Protein AF-I2K9X1-F1 (afdb_monomer_lite)

pLDDT: mean 81.46, std 13.56, range [48.0, 95.5]

Radius of gyration: 16.42 Å; chains: 1; bounding box: 42×20×46 Å

Foldseek 3Di:
DVLLVVLLVLLQVQLLVLLVVLQVVLVVVADPVVVVCQQPPDDDPVCVCPRSVVVVSLVVSLVSLLVSLLCSLQPGVVVVVHDPVSLVCSLQVSLVVSLVVQLVVPVRGDNVVSNVSSCSSNVSSNVSNVVSNVVNVVVPD

Sequence (141 aa):
MGMLMIAIAIGYFGSIAAFLIMEEMSLKDSDFSDIKDAFTKELSLDESLSKYGTIKYMAMYVAIVAIIGLVVSTQILIPNSFGLGFDMAYVFLPALIGSLIILLVKWRFQPLLKLISSFMFGAGYIGASAFAVAASHLFLT

Structure (mmCIF, N/CA/C/O backbone):
data_AF-I2K9X1-F1
#
_entry.id   AF-I2K9X1-F1
#
loop_
_atom_site.group_PDB
_atom_site.id
_atom_site.type_symbol
_atom_site.label_atom_id
_atom_site.label_alt_id
_atom_site.label_comp_id
_atom_site.label_asym_id
_atom_site.label_entity_id
_atom_site.label_seq_id
_atom_site.pdbx_PDB_ins_code
_atom_site.Cartn_x
_atom_site.Cartn_y
_atom_site.Cartn_z
_atom_site.occupancy
_atom_site.B_iso_or_equiv
_atom_site.auth_seq_id
_atom_site.auth_comp_id
_atom_site.auth_asym_id
_atom_site.auth_atom_id
_atom_site.pdbx_PDB_model_num
ATOM 1 N N . MET A 1 1 ? 1.077 -3.697 -21.130 1.00 73.56 1 MET A N 1
ATOM 2 C CA . MET A 1 1 ? -0.243 -3.645 -20.459 1.00 73.56 1 MET A CA 1
ATOM 3 C C . MET A 1 1 ? -0.588 -4.905 -19.671 1.00 73.56 1 MET A C 1
ATOM 5 O O . MET A 1 1 ? -0.898 -4.757 -18.501 1.00 73.56 1 MET A O 1
ATOM 9 N N . GLY A 1 2 ? -0.495 -6.123 -20.225 1.00 86.44 2 GLY A N 1
ATOM 10 C CA . GLY A 1 2 ? -0.831 -7.353 -19.475 1.00 86.44 2 GLY A CA 1
ATOM 11 C C . GLY A 1 2 ? -0.060 -7.526 -18.156 1.00 86.44 2 GLY A C 1
ATOM 12 O O . GLY A 1 2 ? -0.669 -7.700 -17.107 1.00 86.44 2 GLY A O 1
ATOM 13 N N . MET A 1 3 ? 1.267 -7.360 -18.182 1.00 89.50 3 MET A N 1
ATOM 14 C CA . MET A 1 3 ? 2.108 -7.443 -16.976 1.00 89.50 3 MET A CA 1
ATOM 15 C C . MET A 1 3 ? 1.810 -6.345 -15.942 1.00 89.50 3 MET A C 1
ATOM 17 O O . MET A 1 3 ? 1.872 -6.601 -14.744 1.00 89.50 3 MET A O 1
ATOM 21 N N . LEU A 1 4 ? 1.415 -5.148 -16.388 1.00 87.75 4 LEU A N 1
ATOM 22 C CA . LEU A 1 4 ? 0.992 -4.068 -15.492 1.00 87.75 4 LEU A CA 1
ATOM 23 C C . LEU A 1 4 ? -0.310 -4.428 -14.764 1.00 87.75 4 LEU A C 1
ATOM 25 O O . LEU A 1 4 ? -0.426 -4.199 -13.567 1.00 87.75 4 LEU A O 1
ATOM 29 N N . MET A 1 5 ? -1.272 -5.039 -15.461 1.00 91.25 5 MET A N 1
ATOM 30 C CA . MET A 1 5 ? -2.509 -5.515 -14.832 1.00 91.25 5 MET A CA 1
ATOM 31 C C . MET A 1 5 ? -2.235 -6.612 -13.802 1.00 91.25 5 MET A C 1
ATOM 33 O O . MET A 1 5 ? -2.876 -6.633 -12.756 1.00 91.25 5 MET A O 1
ATOM 37 N N . ILE A 1 6 ? -1.257 -7.484 -14.065 1.00 92.19 6 ILE A N 1
ATOM 38 C CA . ILE A 1 6 ? -0.808 -8.495 -13.101 1.00 92.19 6 ILE A CA 1
ATOM 39 C C . ILE A 1 6 ? -0.183 -7.819 -11.875 1.00 92.19 6 ILE A C 1
ATOM 41 O O . ILE A 1 6 ? -0.556 -8.154 -10.755 1.00 92.19 6 ILE A O 1
ATOM 45 N N . ALA A 1 7 ? 0.700 -6.833 -12.064 1.00 91.25 7 ALA A N 1
ATOM 46 C CA . ALA A 1 7 ? 1.276 -6.058 -10.964 1.00 91.25 7 ALA A CA 1
ATOM 47 C C . ALA A 1 7 ? 0.188 -5.386 -10.111 1.00 91.25 7 ALA A C 1
ATOM 49 O O . ALA A 1 7 ? 0.174 -5.545 -8.894 1.00 91.25 7 ALA A O 1
ATOM 50 N N . ILE A 1 8 ? -0.768 -4.704 -10.749 1.00 92.44 8 ILE A N 1
ATOM 51 C CA . ILE A 1 8 ? -1.907 -4.063 -10.077 1.00 92.44 8 ILE A CA 1
ATOM 52 C C . ILE A 1 8 ? -2.742 -5.095 -9.313 1.00 92.44 8 ILE A C 1
ATOM 54 O O . ILE A 1 8 ? -3.097 -4.846 -8.166 1.00 92.44 8 ILE A O 1
ATOM 58 N N . ALA A 1 9 ? -3.027 -6.258 -9.906 1.00 92.44 9 ALA A N 1
ATOM 59 C CA . ALA A 1 9 ? -3.780 -7.320 -9.246 1.00 92.44 9 ALA A CA 1
ATOM 60 C C . ALA A 1 9 ? -3.036 -7.878 -8.023 1.00 92.44 9 ALA A C 1
ATOM 62 O O . ALA A 1 9 ? -3.643 -8.030 -6.966 1.00 92.44 9 ALA A O 1
ATOM 63 N N . ILE A 1 10 ? -1.728 -8.132 -8.133 1.00 92.88 10 ILE A N 1
ATOM 64 C CA . ILE A 1 10 ? -0.894 -8.591 -7.011 1.00 92.88 10 ILE A CA 1
ATOM 65 C C . ILE A 1 10 ? -0.890 -7.548 -5.891 1.00 92.88 10 ILE A C 1
ATOM 67 O O . ILE A 1 10 ? -1.142 -7.891 -4.737 1.00 92.88 10 ILE A O 1
ATOM 71 N N . GLY A 1 11 ? -0.655 -6.279 -6.236 1.00 89.31 11 GLY A N 1
ATOM 72 C CA . GLY A 1 11 ? -0.679 -5.173 -5.284 1.00 89.31 11 GLY A CA 1
ATOM 73 C C . GLY A 1 11 ? -2.028 -5.064 -4.583 1.00 89.31 11 GLY A C 1
ATOM 74 O O . GLY A 1 11 ? -2.091 -5.014 -3.358 1.00 89.31 11 GLY A O 1
ATOM 75 N N . TYR A 1 12 ? -3.120 -5.122 -5.340 1.00 92.12 12 TYR A N 1
ATOM 76 C CA . TYR A 1 12 ? -4.483 -5.024 -4.828 1.00 92.12 12 TYR A CA 1
ATOM 77 C C . TYR A 1 12 ? -4.882 -6.209 -3.935 1.00 92.12 12 TYR A C 1
ATOM 79 O O . TYR A 1 12 ? -5.202 -6.016 -2.764 1.00 92.12 12 TYR A O 1
ATOM 87 N N . PHE A 1 13 ? -4.841 -7.442 -4.447 1.00 92.75 13 PHE A N 1
ATOM 88 C CA . PHE A 1 13 ? -5.283 -8.612 -3.683 1.00 92.75 13 PHE A CA 1
ATOM 89 C C . PHE A 1 13 ? -4.346 -8.913 -2.511 1.00 92.75 13 PHE A C 1
ATOM 91 O O . PHE A 1 13 ? -4.817 -9.244 -1.423 1.00 92.75 13 PHE A O 1
ATOM 98 N N . GLY A 1 14 ? -3.034 -8.753 -2.706 1.00 89.88 14 GLY A N 1
ATOM 99 C CA . GLY A 1 14 ? -2.041 -8.958 -1.656 1.00 89.88 14 GLY A CA 1
ATOM 100 C C . GLY A 1 14 ? -2.190 -7.957 -0.512 1.00 89.88 14 GLY A C 1
ATOM 101 O O . GLY A 1 14 ? -2.191 -8.355 0.652 1.00 89.88 14 GLY A O 1
ATOM 102 N N . SER A 1 15 ? -2.383 -6.670 -0.824 1.00 90.06 15 SER A N 1
ATOM 103 C CA . SER A 1 15 ? -2.574 -5.646 0.209 1.00 90.06 15 SER A CA 1
ATOM 104 C C . SER A 1 15 ? -3.913 -5.774 0.928 1.00 90.06 15 SER A C 1
ATOM 106 O O . SER A 1 15 ? -3.940 -5.648 2.147 1.00 90.06 15 SER A O 1
ATOM 108 N N . ILE A 1 16 ? -5.013 -6.080 0.232 1.00 90.00 16 ILE A N 1
ATOM 109 C CA . ILE A 1 16 ? -6.310 -6.288 0.893 1.00 90.00 16 ILE A CA 1
ATOM 110 C C . ILE A 1 16 ? -6.261 -7.482 1.837 1.00 90.00 16 ILE A C 1
ATOM 112 O O . ILE A 1 16 ? -6.710 -7.370 2.974 1.00 90.00 16 ILE A O 1
ATOM 116 N N . ALA A 1 17 ? -5.701 -8.611 1.397 1.00 90.12 17 ALA A N 1
ATOM 117 C CA . ALA A 1 17 ? -5.568 -9.781 2.255 1.00 90.12 17 ALA A CA 1
ATOM 118 C C . ALA A 1 17 ? -4.727 -9.457 3.498 1.00 90.12 17 ALA A C 1
ATOM 120 O O . ALA A 1 17 ? -5.151 -9.741 4.617 1.00 90.12 17 ALA A O 1
ATOM 121 N N . ALA A 1 18 ? -3.579 -8.795 3.317 1.00 89.94 18 ALA A N 1
ATOM 122 C CA . ALA A 1 18 ? -2.733 -8.370 4.428 1.00 89.94 18 ALA A CA 1
ATOM 123 C C . ALA A 1 18 ? -3.475 -7.426 5.386 1.00 89.94 18 ALA A C 1
ATOM 125 O O . ALA A 1 18 ? -3.409 -7.607 6.598 1.00 89.94 18 ALA A O 1
ATOM 126 N N . PHE A 1 19 ? -4.212 -6.451 4.852 1.00 88.06 19 PHE A N 1
ATOM 127 C CA . PHE A 1 19 ? -4.973 -5.496 5.649 1.00 88.06 19 PHE A CA 1
ATOM 128 C C . PHE A 1 19 ? -6.061 -6.178 6.479 1.00 88.06 19 PHE A C 1
ATOM 130 O O . PHE A 1 19 ? -6.146 -5.936 7.678 1.00 88.06 19 PHE A O 1
ATOM 137 N N . LEU A 1 20 ? -6.849 -7.070 5.872 1.00 86.12 20 LEU A N 1
ATOM 138 C CA . LEU A 1 20 ? -7.909 -7.799 6.571 1.00 86.12 20 LEU A CA 1
ATOM 139 C C . LEU A 1 20 ? -7.353 -8.702 7.678 1.00 86.12 20 LEU A C 1
ATOM 141 O O . LEU A 1 20 ? -7.925 -8.745 8.762 1.00 86.12 20 LEU A O 1
ATOM 145 N N . ILE A 1 21 ? -6.223 -9.378 7.442 1.00 87.00 21 ILE A N 1
ATOM 146 C CA . ILE A 1 21 ? -5.567 -10.205 8.467 1.00 87.00 21 ILE A CA 1
ATOM 147 C C . ILE A 1 21 ? -5.078 -9.331 9.627 1.00 87.00 21 ILE A C 1
ATOM 149 O O . ILE A 1 21 ? -5.331 -9.654 10.786 1.00 87.00 21 ILE A O 1
ATOM 153 N N . MET A 1 22 ? -4.396 -8.219 9.334 1.00 86.75 22 MET A N 1
ATOM 154 C CA . MET A 1 22 ? -3.896 -7.305 10.368 1.00 86.75 22 MET A CA 1
ATOM 155 C C . MET A 1 22 ? -5.036 -6.667 11.165 1.00 86.75 22 MET A C 1
ATOM 157 O O . MET A 1 22 ? -4.931 -6.506 12.378 1.00 86.75 22 MET A O 1
ATOM 161 N N . GLU A 1 23 ? -6.139 -6.345 10.499 1.00 81.75 23 GLU A N 1
ATOM 162 C CA . GLU A 1 23 ? -7.344 -5.833 11.133 1.00 81.75 23 GLU A CA 1
ATOM 163 C C . GLU A 1 23 ? -8.021 -6.879 12.026 1.00 81.75 23 GLU A C 1
ATOM 165 O O . GLU A 1 23 ? -8.388 -6.574 13.158 1.00 81.75 23 GLU A O 1
ATOM 170 N N . GLU A 1 24 ? -8.141 -8.127 11.573 1.00 80.50 24 GLU A N 1
ATOM 171 C CA . GLU A 1 24 ? -8.692 -9.206 12.393 1.00 80.50 24 GLU A CA 1
ATOM 172 C C . GLU A 1 24 ? -7.819 -9.480 13.625 1.00 80.50 24 GLU A C 1
ATOM 174 O O . GLU A 1 24 ? -8.341 -9.688 14.721 1.00 80.50 24 GLU A O 1
ATOM 179 N N . MET A 1 25 ? -6.492 -9.437 13.471 1.00 79.94 25 MET A N 1
ATOM 180 C CA . MET A 1 25 ? -5.560 -9.544 14.593 1.00 79.94 25 MET A CA 1
ATOM 181 C C . MET A 1 25 ? -5.716 -8.375 15.569 1.00 79.94 25 MET A C 1
ATOM 183 O O . MET A 1 25 ? -5.803 -8.611 16.768 1.00 79.94 25 MET A O 1
ATOM 187 N N . SER A 1 26 ? -5.824 -7.141 15.067 1.00 77.75 26 SER A N 1
ATOM 188 C CA . SER A 1 26 ? -6.068 -5.939 15.877 1.00 77.75 26 SER A CA 1
ATOM 189 C C . SER A 1 26 ? -7.363 -6.037 16.689 1.00 77.75 26 SER A C 1
ATOM 191 O O . SER A 1 26 ? -7.377 -5.686 17.865 1.00 77.75 26 SER A O 1
ATOM 193 N N . LEU A 1 27 ? -8.431 -6.588 16.103 1.00 71.12 27 LEU A N 1
ATOM 194 C CA . LEU A 1 27 ? -9.706 -6.798 16.792 1.00 71.12 27 LEU A CA 1
ATOM 195 C C . LEU A 1 27 ? -9.656 -7.939 17.821 1.00 71.12 27 LEU A C 1
ATOM 197 O O . LEU A 1 27 ? -10.316 -7.856 18.853 1.00 71.12 27 LEU A O 1
ATOM 201 N N . LYS A 1 28 ? -8.888 -9.004 17.567 1.00 70.06 28 LYS A N 1
ATOM 202 C CA . LYS A 1 28 ? -8.716 -10.130 18.507 1.00 70.06 28 LYS A CA 1
ATOM 203 C C . LYS A 1 28 ? -7.827 -9.791 19.703 1.00 70.06 28 LYS A C 1
ATOM 205 O O . LYS A 1 28 ? -7.980 -10.412 20.749 1.00 70.06 28 LYS A O 1
ATOM 210 N N . ASP A 1 29 ? -6.904 -8.849 19.532 1.00 67.69 29 ASP A N 1
ATOM 211 C CA . ASP A 1 29 ? -6.013 -8.356 20.592 1.00 67.69 29 ASP A CA 1
ATOM 212 C C . ASP A 1 29 ? -6.721 -7.339 21.514 1.00 67.69 29 ASP A C 1
ATOM 214 O O . ASP A 1 29 ? -6.225 -7.029 22.593 1.00 67.69 29 ASP A O 1
ATOM 218 N N . SER A 1 30 ? -7.889 -6.823 21.103 1.00 61.16 30 SER A N 1
ATOM 219 C CA . SER A 1 30 ? -8.727 -5.913 21.897 1.00 61.16 30 SER A CA 1
ATOM 220 C C . SER A 1 30 ? -9.781 -6.650 22.733 1.00 61.16 30 SER A C 1
ATOM 222 O O . SER A 1 30 ? -10.354 -7.646 22.288 1.00 61.16 30 SER A O 1
ATOM 224 N N . ASP A 1 31 ? -10.071 -6.149 23.939 1.00 54.88 31 ASP A N 1
ATOM 225 C CA . ASP A 1 31 ? -11.026 -6.766 24.865 1.00 54.88 31 ASP A CA 1
ATOM 226 C C . ASP A 1 31 ? -12.456 -6.787 24.284 1.00 54.88 31 ASP A C 1
ATOM 228 O O . ASP A 1 31 ? -12.968 -5.793 23.761 1.00 54.88 31 ASP A O 1
ATOM 232 N N . PHE A 1 32 ? -13.156 -7.922 24.399 1.00 48.00 32 PHE A N 1
ATOM 233 C CA . PHE A 1 32 ? -14.484 -8.136 23.793 1.00 48.00 32 PHE A CA 1
ATOM 234 C C . PHE A 1 32 ? -15.572 -7.155 24.282 1.00 48.00 32 PHE A C 1
ATOM 236 O O . PHE A 1 32 ? -16.602 -7.002 23.616 1.00 48.00 32 PHE A O 1
ATOM 243 N N . SER A 1 33 ? -15.370 -6.476 25.419 1.00 50.75 33 SER A N 1
ATOM 244 C CA . SER A 1 33 ? -16.242 -5.382 25.870 1.00 50.75 33 SER A CA 1
ATOM 245 C C . SER A 1 33 ? -16.119 -4.126 25.005 1.00 50.75 33 SER A C 1
ATOM 247 O O . SER A 1 33 ? -17.130 -3.467 24.768 1.00 50.75 33 SER A O 1
ATOM 249 N N . ASP A 1 34 ? -14.926 -3.822 24.485 1.00 53.22 34 ASP A N 1
ATOM 250 C CA . ASP A 1 34 ? -14.667 -2.634 23.663 1.00 53.22 34 ASP A CA 1
ATOM 251 C C . ASP A 1 34 ? -15.206 -2.791 22.232 1.00 53.22 34 ASP A C 1
ATOM 253 O O . ASP A 1 34 ? -15.669 -1.821 21.630 1.00 53.22 34 ASP A O 1
ATOM 257 N N . ILE A 1 35 ? -15.265 -4.024 21.711 1.00 55.53 35 ILE A N 1
ATOM 258 C CA . ILE A 1 35 ? -15.839 -4.313 20.385 1.00 55.53 35 ILE A CA 1
ATOM 259 C C . ILE A 1 35 ? -17.310 -3.883 20.317 1.00 55.53 35 ILE A C 1
ATOM 261 O O . ILE A 1 35 ? -17.749 -3.366 19.291 1.00 55.53 35 ILE A O 1
ATOM 265 N N . LYS A 1 36 ? -18.082 -4.053 21.402 1.00 52.59 36 LYS A N 1
ATOM 266 C CA . LYS A 1 36 ? -19.467 -3.553 21.467 1.00 52.59 36 LYS A CA 1
ATOM 267 C C . LYS A 1 36 ? -19.515 -2.030 21.358 1.00 52.59 36 LYS A C 1
ATOM 269 O O . LYS A 1 36 ? -20.348 -1.521 20.612 1.00 52.59 36 LYS A O 1
ATOM 274 N N . ASP A 1 37 ? -18.595 -1.323 22.013 1.00 55.06 37 ASP A N 1
ATOM 275 C CA . ASP A 1 37 ? -18.515 0.137 21.956 1.00 55.06 37 ASP A CA 1
ATOM 276 C C . ASP A 1 37 ? -18.195 0.651 20.539 1.00 55.06 37 ASP A C 1
ATOM 278 O O . ASP A 1 37 ? -18.778 1.654 20.136 1.00 55.06 37 ASP A O 1
ATOM 282 N N . ALA A 1 38 ? -17.418 -0.075 19.719 1.00 56.00 38 ALA A N 1
ATOM 283 C CA . ALA A 1 38 ? -17.204 0.266 18.299 1.00 56.00 38 ALA A CA 1
ATOM 284 C C . ALA A 1 38 ? -18.485 0.234 17.437 1.00 56.00 38 ALA A C 1
ATOM 286 O O . ALA A 1 38 ? -18.527 0.827 16.354 1.00 56.00 38 ALA A O 1
ATOM 287 N N . PHE A 1 39 ? -19.536 -0.452 17.904 1.00 55.12 39 PHE A N 1
ATOM 288 C CA . PHE A 1 39 ? -20.854 -0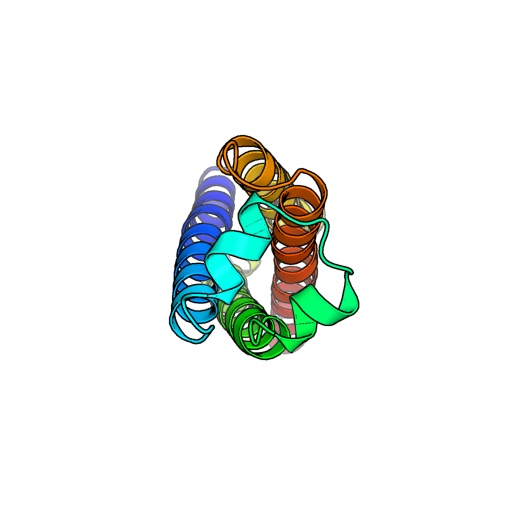.477 17.267 1.00 55.12 39 PHE A CA 1
ATOM 289 C C . PHE A 1 39 ? -21.852 0.495 17.913 1.00 55.12 39 PHE A C 1
ATOM 291 O O . PHE A 1 39 ? -22.796 0.904 17.238 1.00 55.12 39 PHE A O 1
ATOM 298 N N . THR A 1 40 ? -21.664 0.892 19.179 1.00 55.22 40 THR A N 1
ATOM 299 C CA . THR A 1 40 ? -22.689 1.619 19.958 1.00 55.22 40 THR A CA 1
ATOM 300 C C . THR A 1 40 ? -22.298 2.998 20.494 1.00 55.22 40 THR A C 1
ATOM 302 O O . THR A 1 40 ? -23.201 3.757 20.836 1.00 55.22 40 THR A O 1
ATOM 305 N N . LYS A 1 41 ? -21.012 3.365 20.566 1.00 55.47 41 LYS A N 1
ATOM 306 C CA . LYS A 1 41 ? -20.547 4.681 21.052 1.00 55.47 41 LYS A CA 1
ATOM 307 C C . LYS A 1 41 ? -19.590 5.336 20.069 1.00 55.47 41 LYS A C 1
ATOM 309 O O . LYS A 1 41 ? -18.696 4.664 19.568 1.00 55.47 41 LYS A O 1
ATOM 314 N N . GLU A 1 42 ? -19.752 6.632 19.811 1.00 51.97 42 GLU A N 1
ATOM 315 C CA . GLU A 1 42 ? -18.769 7.399 19.038 1.00 51.97 42 GLU A CA 1
ATOM 316 C C . GLU A 1 42 ? -17.448 7.451 19.816 1.00 51.97 42 GLU A C 1
ATOM 318 O O . GLU A 1 42 ? -17.301 8.212 20.770 1.00 51.97 42 GLU A O 1
ATOM 323 N N . LEU A 1 43 ? -16.507 6.581 19.448 1.00 59.88 43 LEU A N 1
ATOM 324 C CA . LEU A 1 43 ? -15.155 6.581 19.997 1.00 59.88 43 LEU A CA 1
ATOM 325 C C . LEU A 1 43 ? -14.342 7.712 19.369 1.00 59.88 43 LEU A C 1
ATOM 327 O O . LEU A 1 43 ? -14.383 7.926 18.153 1.00 59.88 43 LEU A O 1
ATOM 331 N N . SER A 1 44 ? -13.573 8.416 20.198 1.00 59.19 44 SER A N 1
ATOM 332 C CA . SER A 1 44 ? -12.634 9.418 19.707 1.00 59.19 44 SER A CA 1
ATOM 333 C C . SER A 1 44 ? -11.487 8.759 18.924 1.00 59.19 44 SER A C 1
ATOM 335 O O . SER A 1 44 ? -11.160 7.583 19.108 1.00 59.19 44 SER A O 1
ATOM 337 N N . LEU A 1 45 ? -10.870 9.522 18.018 1.00 58.16 45 LEU A N 1
ATOM 338 C CA . LEU A 1 45 ? -9.819 9.037 17.112 1.00 58.16 45 LEU A CA 1
ATOM 339 C C . LEU A 1 45 ? -8.646 8.408 17.886 1.00 58.16 45 LEU A C 1
ATOM 341 O O . LEU A 1 45 ? -8.182 7.323 17.536 1.00 58.16 45 LEU A O 1
ATOM 345 N N . ASP A 1 46 ? -8.241 9.060 18.975 1.00 59.59 46 ASP A N 1
ATOM 346 C CA . ASP A 1 46 ? -7.110 8.675 19.823 1.00 59.59 46 ASP A CA 1
ATOM 347 C C . ASP A 1 46 ? -7.402 7.407 20.647 1.00 59.59 46 ASP A C 1
ATOM 349 O O . ASP A 1 46 ? -6.566 6.507 20.778 1.00 59.59 46 ASP A O 1
ATOM 353 N N . GLU A 1 47 ? -8.642 7.258 21.119 1.00 61.53 47 GLU A N 1
ATOM 354 C CA . GLU A 1 47 ? -9.096 6.028 21.769 1.00 61.53 47 GLU A CA 1
ATOM 355 C C . GLU A 1 47 ? -9.163 4.862 20.776 1.00 61.53 47 GLU A C 1
ATOM 357 O O . GLU A 1 47 ? -8.786 3.749 21.128 1.00 61.53 47 GLU A O 1
ATOM 362 N N . SER A 1 48 ? -9.567 5.093 19.520 1.00 61.88 48 SER A N 1
ATOM 363 C CA . SER A 1 48 ? -9.596 4.029 18.500 1.00 61.88 48 SER A CA 1
ATOM 364 C C . SER A 1 48 ? -8.196 3.567 18.067 1.00 61.88 48 SER A C 1
ATOM 366 O O . SER A 1 48 ? -7.997 2.411 17.695 1.00 61.88 48 SER A O 1
ATOM 368 N N . LEU A 1 49 ? -7.199 4.455 18.111 1.00 61.19 49 LEU A N 1
ATOM 369 C CA . LEU A 1 49 ? -5.827 4.129 17.720 1.00 61.19 49 LEU A CA 1
ATOM 370 C C . LEU A 1 49 ? -5.054 3.442 18.850 1.00 61.19 49 LEU A C 1
ATOM 372 O O . LEU A 1 49 ? -4.255 2.543 18.575 1.00 61.19 49 LEU A O 1
ATOM 376 N N . SER A 1 50 ? -5.305 3.836 20.103 1.00 61.56 50 SER A N 1
ATOM 377 C CA . SER A 1 50 ? -4.635 3.274 21.279 1.00 61.56 50 SER A CA 1
ATOM 378 C C . SER A 1 50 ? -5.286 1.985 21.795 1.00 61.56 50 SER A C 1
ATOM 380 O O . SER A 1 50 ? -4.560 1.031 22.070 1.00 61.56 50 SER A O 1
ATOM 382 N N . LYS A 1 51 ? -6.627 1.899 21.868 1.00 59.66 51 LYS A N 1
ATOM 383 C CA . LYS A 1 51 ? -7.326 0.716 22.418 1.00 59.66 51 LYS A CA 1
ATOM 384 C C . LYS A 1 51 ? -7.198 -0.545 21.564 1.00 59.66 51 LYS A C 1
ATOM 386 O O . LYS A 1 51 ? -7.209 -1.639 22.110 1.00 59.66 51 LYS A O 1
ATOM 391 N N . TYR A 1 52 ? -7.067 -0.410 20.244 1.00 58.69 52 TYR A N 1
ATOM 392 C CA . TYR A 1 52 ? -7.057 -1.554 19.318 1.00 58.69 52 TYR A CA 1
ATOM 393 C C . TYR A 1 52 ? -5.648 -1.957 18.849 1.00 58.69 52 TYR A C 1
ATOM 395 O O . TYR A 1 52 ? -5.494 -2.782 17.948 1.00 58.69 52 TYR A O 1
ATOM 403 N N . GLY A 1 53 ? -4.586 -1.358 19.409 1.00 61.00 53 GLY A N 1
ATOM 404 C CA . GLY A 1 53 ? -3.210 -1.619 18.962 1.00 61.00 53 GLY A CA 1
ATOM 405 C C . GLY A 1 53 ? -2.975 -1.275 17.483 1.00 61.00 53 GLY A C 1
ATOM 406 O O . GLY A 1 53 ? -2.036 -1.779 16.861 1.00 61.00 53 GLY A O 1
ATOM 407 N N . THR A 1 54 ? -3.826 -0.420 16.912 1.00 69.38 54 THR A N 1
ATOM 408 C CA . THR A 1 54 ? -3.969 -0.170 15.472 1.00 69.38 54 THR A CA 1
ATOM 409 C C . THR A 1 54 ? -2.652 0.262 14.828 1.00 69.38 54 THR A C 1
ATOM 411 O O . THR A 1 54 ? -2.345 -0.130 13.705 1.00 69.38 54 THR A O 1
ATOM 414 N N . ILE A 1 55 ? -1.814 1.006 15.557 1.00 73.88 55 ILE A N 1
ATOM 415 C CA . ILE A 1 55 ? -0.497 1.464 15.086 1.00 73.88 55 ILE A CA 1
ATOM 416 C C . ILE A 1 55 ? 0.446 0.283 14.804 1.00 73.88 55 ILE A C 1
ATOM 418 O O . ILE A 1 55 ? 1.098 0.249 13.761 1.00 73.88 55 ILE A O 1
ATOM 422 N N . LYS A 1 56 ? 0.503 -0.708 15.703 1.00 79.25 56 LYS A N 1
ATOM 423 C CA . LYS A 1 56 ? 1.377 -1.884 15.570 1.00 79.25 56 LYS A CA 1
ATOM 424 C C . LYS A 1 56 ? 0.986 -2.717 14.347 1.00 79.25 56 LYS A C 1
ATOM 426 O O . LYS A 1 56 ? 1.842 -3.079 13.541 1.00 79.25 56 LYS A O 1
ATOM 431 N N . TYR A 1 57 ? -0.307 -2.991 14.192 1.00 83.31 57 TYR A N 1
ATOM 432 C CA . TYR A 1 57 ? -0.832 -3.785 13.080 1.00 83.31 57 TYR A CA 1
ATOM 433 C C . TYR A 1 57 ? -0.755 -3.044 11.742 1.00 83.31 57 TYR A C 1
ATOM 435 O O . TYR A 1 57 ? -0.439 -3.655 10.722 1.00 83.31 57 TYR A O 1
ATOM 443 N N . MET A 1 58 ? -0.899 -1.717 11.744 1.00 83.94 58 MET A N 1
ATOM 444 C CA . MET A 1 58 ? -0.643 -0.916 10.548 1.00 83.94 58 MET A CA 1
ATOM 445 C C . MET A 1 58 ? 0.822 -0.865 10.145 1.00 83.94 58 MET A C 1
ATOM 447 O O . MET A 1 58 ? 1.112 -0.910 8.953 1.00 83.94 58 MET A O 1
ATOM 451 N N . ALA A 1 59 ? 1.750 -0.790 11.099 1.00 86.31 59 ALA A N 1
ATOM 452 C CA . ALA A 1 59 ? 3.172 -0.860 10.783 1.00 86.31 59 ALA A CA 1
ATOM 453 C C . ALA A 1 59 ? 3.524 -2.211 10.132 1.00 86.31 59 ALA A C 1
ATOM 455 O O . ALA A 1 59 ? 4.249 -2.246 9.138 1.00 86.31 59 ALA A O 1
ATOM 456 N N . MET A 1 60 ? 2.948 -3.312 10.632 1.00 87.94 60 MET A N 1
ATOM 457 C CA . MET A 1 60 ? 3.086 -4.634 10.008 1.00 87.94 60 MET A CA 1
ATOM 458 C C . MET A 1 60 ? 2.465 -4.689 8.606 1.00 87.94 60 MET A C 1
ATOM 460 O O . MET A 1 60 ? 3.104 -5.193 7.683 1.00 87.94 60 MET A O 1
ATOM 464 N N . TYR A 1 61 ? 1.271 -4.122 8.411 1.00 91.94 61 TYR A N 1
ATOM 465 C CA . TYR A 1 61 ? 0.656 -3.995 7.086 1.00 91.94 61 TYR A CA 1
ATOM 466 C C . TYR A 1 61 ? 1.561 -3.234 6.105 1.00 91.94 61 TYR A C 1
ATOM 468 O O . TYR A 1 61 ? 1.844 -3.734 5.017 1.00 91.94 61 TYR A O 1
ATOM 476 N N . VAL A 1 62 ? 2.071 -2.064 6.501 1.00 92.31 62 VAL A N 1
ATOM 477 C CA . VAL A 1 62 ? 2.978 -1.244 5.681 1.00 92.31 62 VAL A CA 1
ATOM 478 C C . VAL A 1 62 ? 4.235 -2.030 5.305 1.00 92.31 62 VAL A C 1
ATOM 480 O O . VAL A 1 62 ? 4.644 -2.003 4.146 1.00 92.31 62 VAL A O 1
ATOM 483 N N . ALA A 1 63 ? 4.819 -2.781 6.243 1.00 92.62 63 ALA A N 1
ATOM 484 C CA . ALA A 1 63 ? 5.984 -3.619 5.972 1.00 92.62 63 ALA A CA 1
ATOM 485 C C . ALA A 1 63 ? 5.685 -4.724 4.942 1.00 92.62 63 ALA A C 1
ATOM 487 O O . ALA A 1 63 ? 6.464 -4.923 4.010 1.00 92.62 63 ALA A O 1
ATOM 488 N N . ILE A 1 64 ? 4.539 -5.405 5.058 1.00 93.50 64 ILE A N 1
ATOM 489 C CA . ILE A 1 64 ? 4.120 -6.438 4.097 1.00 93.50 64 ILE A CA 1
ATOM 490 C C . ILE A 1 64 ? 3.915 -5.827 2.707 1.00 93.50 64 ILE A C 1
ATOM 492 O O . ILE A 1 64 ? 4.420 -6.363 1.720 1.00 93.50 64 ILE A O 1
ATOM 496 N N . VAL A 1 65 ? 3.224 -4.687 2.613 1.00 95.31 65 VAL A N 1
ATOM 497 C CA . VAL A 1 65 ? 3.009 -4.008 1.326 1.00 95.31 65 VAL A CA 1
ATOM 498 C C . VAL A 1 65 ? 4.327 -3.529 0.722 1.00 95.31 65 VAL A C 1
ATOM 500 O O . VAL A 1 65 ? 4.500 -3.625 -0.491 1.00 95.31 65 VAL A O 1
ATOM 503 N N . ALA A 1 66 ? 5.284 -3.077 1.534 1.00 94.00 66 ALA A N 1
ATOM 504 C CA . ALA A 1 66 ? 6.605 -2.693 1.047 1.00 94.00 66 ALA A CA 1
ATOM 505 C C . ALA A 1 66 ? 7.348 -3.894 0.438 1.00 94.00 66 ALA A C 1
ATOM 507 O O . ALA A 1 66 ? 7.916 -3.773 -0.645 1.00 94.00 66 ALA A O 1
ATOM 508 N N . ILE A 1 67 ? 7.287 -5.071 1.074 1.00 94.62 67 ILE A N 1
ATOM 509 C CA . ILE A 1 67 ? 7.872 -6.310 0.535 1.00 94.62 67 ILE A CA 1
ATOM 510 C C . ILE A 1 67 ? 7.209 -6.691 -0.793 1.00 94.62 67 ILE A C 1
ATOM 512 O O . ILE A 1 67 ? 7.909 -6.965 -1.768 1.00 94.62 67 ILE A O 1
ATOM 516 N N . ILE A 1 68 ? 5.874 -6.657 -0.865 1.00 94.12 68 ILE A N 1
ATOM 517 C CA . ILE A 1 68 ? 5.136 -6.908 -2.114 1.00 94.12 68 ILE A CA 1
ATOM 518 C C . ILE A 1 68 ? 5.573 -5.911 -3.194 1.00 94.12 68 ILE A C 1
ATOM 520 O O . ILE A 1 68 ? 5.875 -6.311 -4.315 1.00 94.12 68 ILE A O 1
ATOM 524 N N . GLY A 1 69 ? 5.663 -4.624 -2.848 1.00 92.94 69 GLY A N 1
ATOM 525 C CA . GLY A 1 69 ? 6.126 -3.560 -3.734 1.00 92.94 69 GLY A CA 1
ATOM 526 C C . GLY A 1 69 ? 7.532 -3.800 -4.272 1.00 92.94 69 GLY A C 1
ATOM 527 O O . GLY A 1 69 ? 7.755 -3.616 -5.464 1.00 92.94 69 GLY A O 1
ATOM 528 N N . LEU A 1 70 ? 8.459 -4.271 -3.436 1.00 93.62 70 LEU A N 1
ATOM 529 C CA . LEU A 1 70 ? 9.819 -4.602 -3.861 1.00 93.62 70 LEU A CA 1
ATOM 530 C C . LEU A 1 70 ? 9.821 -5.784 -4.833 1.00 93.62 70 LEU A C 1
ATOM 532 O O . LEU A 1 70 ? 10.459 -5.717 -5.881 1.00 93.62 70 LEU A O 1
ATOM 536 N N . VAL A 1 71 ? 9.072 -6.847 -4.537 1.00 93.38 71 VAL A N 1
ATOM 537 C CA . VAL A 1 71 ? 8.970 -8.010 -5.432 1.00 93.38 71 VAL A CA 1
ATOM 538 C C . VAL A 1 71 ? 8.361 -7.605 -6.774 1.00 93.38 71 VAL A C 1
ATOM 540 O O . VAL A 1 71 ? 8.922 -7.911 -7.822 1.00 93.38 71 VAL A O 1
ATOM 543 N N . VAL A 1 72 ? 7.253 -6.864 -6.766 1.00 93.56 72 VAL A N 1
ATOM 544 C CA . VAL A 1 72 ? 6.598 -6.400 -7.996 1.00 93.56 72 VAL A CA 1
ATOM 545 C C . VAL A 1 72 ? 7.508 -5.465 -8.787 1.00 93.56 72 VAL A C 1
ATOM 547 O O . VAL A 1 72 ? 7.617 -5.604 -10.005 1.00 93.56 72 VAL A O 1
ATOM 550 N N . SER A 1 73 ? 8.206 -4.548 -8.120 1.00 91.94 73 SER A N 1
ATOM 551 C CA . SER A 1 73 ? 9.088 -3.615 -8.812 1.00 91.94 73 SER A CA 1
ATOM 552 C C . SER A 1 73 ? 10.279 -4.323 -9.466 1.00 91.94 73 SER A C 1
ATOM 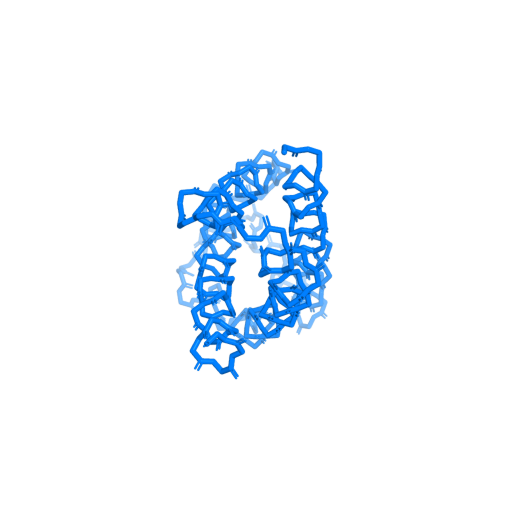554 O O . SER A 1 73 ? 10.553 -4.117 -10.647 1.00 91.94 73 SER A O 1
ATOM 556 N N . THR A 1 74 ? 10.927 -5.240 -8.743 1.00 91.19 74 THR A N 1
ATOM 557 C CA . THR A 1 74 ? 12.106 -5.970 -9.240 1.00 91.19 74 THR A CA 1
ATOM 558 C C . THR A 1 74 ? 11.792 -7.035 -10.286 1.00 91.19 74 THR A C 1
ATOM 560 O O . THR A 1 74 ? 12.617 -7.278 -11.160 1.00 91.19 74 THR A O 1
ATOM 563 N N . GLN A 1 75 ? 10.621 -7.672 -10.218 1.00 91.62 75 GLN A N 1
ATOM 564 C CA . GLN A 1 75 ? 10.259 -8.782 -11.108 1.00 91.62 75 GLN A CA 1
ATOM 565 C C . GLN A 1 75 ? 9.359 -8.359 -12.272 1.00 91.62 75 GLN A C 1
ATOM 567 O O . GLN A 1 75 ? 9.291 -9.056 -13.282 1.00 91.62 75 GLN A O 1
ATOM 572 N N . ILE A 1 76 ? 8.643 -7.238 -12.142 1.00 91.12 76 ILE A N 1
ATOM 573 C CA . ILE A 1 76 ? 7.668 -6.798 -13.141 1.00 91.12 76 ILE A CA 1
ATOM 574 C C . ILE A 1 76 ? 7.994 -5.400 -13.653 1.00 91.12 76 ILE A C 1
ATOM 576 O O . ILE A 1 76 ? 8.180 -5.254 -14.857 1.00 91.12 76 ILE A O 1
ATOM 580 N N . LEU A 1 77 ? 8.075 -4.382 -12.794 1.00 88.62 77 LEU A N 1
ATOM 581 C CA . LEU A 1 77 ? 8.154 -2.994 -13.272 1.00 88.62 77 LEU A CA 1
ATOM 582 C C . LEU A 1 77 ? 9.469 -2.698 -14.008 1.00 88.62 77 LEU A C 1
ATOM 584 O O . LEU A 1 77 ? 9.441 -2.344 -15.190 1.00 88.62 77 LEU A O 1
ATOM 588 N N . ILE A 1 78 ? 10.606 -2.942 -13.349 1.00 88.50 78 ILE A N 1
ATOM 589 C CA . ILE A 1 78 ? 11.943 -2.692 -13.906 1.00 88.50 78 ILE A CA 1
ATOM 590 C C . ILE A 1 78 ? 12.223 -3.583 -15.132 1.00 88.50 78 ILE A C 1
ATOM 592 O O . ILE A 1 78 ? 12.586 -3.040 -16.180 1.00 88.50 78 ILE A O 1
ATOM 596 N N . PRO A 1 79 ? 12.001 -4.918 -15.098 1.00 89.44 79 PRO A N 1
ATOM 597 C CA . PRO A 1 79 ? 12.298 -5.780 -16.249 1.00 89.44 79 PRO A CA 1
ATOM 598 C C . PRO A 1 79 ? 11.465 -5.478 -17.497 1.00 89.44 79 PRO A C 1
ATOM 600 O O . PRO A 1 79 ? 11.900 -5.766 -18.607 1.00 89.44 79 PRO A O 1
ATOM 603 N N . ASN A 1 80 ? 10.267 -4.906 -17.332 1.00 88.88 80 ASN A N 1
ATOM 604 C CA . ASN A 1 80 ? 9.414 -4.507 -18.454 1.00 88.88 80 ASN A CA 1
ATOM 605 C C . ASN A 1 80 ? 9.656 -3.052 -18.896 1.00 88.88 80 ASN A C 1
ATOM 607 O O . ASN A 1 80 ? 8.945 -2.572 -19.781 1.00 88.88 80 ASN A O 1
ATOM 611 N N . SER A 1 81 ? 10.631 -2.357 -18.292 1.00 87.06 81 SER A N 1
ATOM 612 C CA . SER A 1 81 ? 10.976 -0.957 -18.573 1.00 87.06 81 SER A CA 1
ATOM 613 C C . SER A 1 81 ? 9.752 -0.039 -18.570 1.00 87.06 81 SER A C 1
ATOM 615 O O . SER A 1 81 ? 9.585 0.815 -19.447 1.00 87.06 81 SER A O 1
ATOM 617 N N . PHE A 1 82 ? 8.849 -0.248 -17.608 1.00 87.06 82 PHE A N 1
ATOM 618 C CA . PHE A 1 82 ? 7.705 0.633 -17.452 1.00 87.06 82 PHE A CA 1
ATOM 619 C C . PHE A 1 82 ? 8.174 2.036 -17.053 1.00 87.06 82 PHE A C 1
ATOM 621 O O . PHE A 1 82 ? 9.108 2.210 -16.282 1.00 87.06 82 PHE A O 1
ATOM 628 N N . GLY A 1 83 ? 7.549 3.052 -17.650 1.00 87.12 83 GLY A N 1
ATOM 629 C CA . GLY A 1 83 ? 7.820 4.441 -17.298 1.00 87.12 83 GLY A CA 1
ATOM 630 C C . GLY A 1 83 ? 7.071 4.863 -16.035 1.00 87.12 83 GLY A C 1
ATOM 631 O O . GLY A 1 83 ? 6.076 4.244 -15.654 1.00 87.12 83 GLY A O 1
ATOM 632 N N . LEU A 1 84 ? 7.472 6.008 -15.478 1.00 87.38 84 LEU A N 1
ATOM 633 C CA . LEU A 1 84 ? 6.928 6.579 -14.240 1.00 87.38 84 LEU A CA 1
ATOM 634 C C . LEU A 1 84 ? 5.390 6.593 -14.175 1.00 87.38 84 LEU A C 1
ATOM 636 O O . LEU A 1 84 ? 4.810 6.335 -13.126 1.00 87.38 84 LEU A O 1
ATOM 640 N N . GLY A 1 85 ? 4.708 6.869 -15.291 1.00 89.44 85 GLY A N 1
ATOM 641 C CA . GLY A 1 85 ? 3.241 6.886 -15.329 1.00 89.44 85 GLY A CA 1
ATOM 642 C C . GLY A 1 85 ? 2.599 5.534 -14.990 1.00 89.44 85 GLY A C 1
ATOM 643 O O . GLY A 1 85 ? 1.570 5.491 -14.318 1.00 89.44 85 GLY A O 1
ATOM 644 N N . PHE A 1 86 ? 3.209 4.424 -15.412 1.00 90.38 86 PHE A N 1
ATOM 645 C CA . PHE A 1 86 ? 2.719 3.080 -15.102 1.00 90.38 86 PHE A CA 1
ATOM 646 C C . PHE A 1 86 ? 3.067 2.658 -13.676 1.00 90.38 86 PHE A C 1
ATOM 648 O O . PHE A 1 86 ? 2.244 2.028 -13.013 1.00 90.38 86 PHE A O 1
ATOM 655 N N . ASP A 1 87 ? 4.222 3.077 -13.170 1.00 91.25 87 ASP A N 1
ATOM 656 C CA . ASP A 1 87 ? 4.592 2.851 -11.774 1.00 91.25 87 ASP A CA 1
ATOM 657 C C . ASP A 1 87 ? 3.645 3.593 -10.827 1.00 91.25 87 ASP A C 1
ATOM 659 O O . ASP A 1 87 ? 3.152 3.028 -9.851 1.00 91.25 87 ASP A O 1
ATOM 663 N N . MET A 1 88 ? 3.284 4.836 -11.164 1.00 92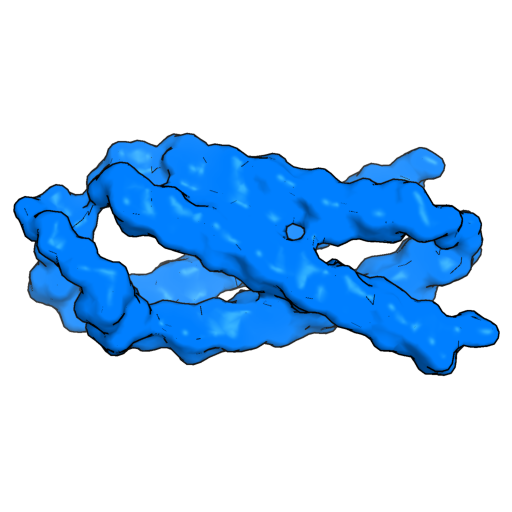.25 88 MET A N 1
ATOM 664 C CA . MET A 1 88 ? 2.253 5.573 -10.437 1.00 92.25 88 MET A CA 1
ATOM 665 C C . MET A 1 88 ? 0.889 4.881 -10.532 1.00 92.25 88 MET A C 1
ATOM 667 O O . MET A 1 88 ? 0.166 4.829 -9.539 1.00 92.25 88 MET A O 1
ATOM 671 N N . ALA A 1 89 ? 0.531 4.290 -11.674 1.00 92.62 89 ALA A N 1
ATOM 672 C CA . ALA A 1 89 ? -0.704 3.515 -11.777 1.00 92.62 89 ALA A CA 1
ATOM 673 C C . ALA A 1 89 ? -0.711 2.316 -10.807 1.00 92.62 89 ALA A C 1
ATOM 675 O O . ALA A 1 89 ? -1.728 2.065 -10.160 1.00 92.62 89 ALA A O 1
ATOM 676 N N . TYR A 1 90 ? 0.421 1.626 -10.638 1.00 93.38 90 TYR A N 1
ATOM 677 C CA . TYR A 1 90 ? 0.580 0.558 -9.644 1.00 93.38 90 TYR A CA 1
ATOM 678 C C . TYR A 1 90 ? 0.490 1.055 -8.188 1.00 93.38 90 TYR A C 1
ATOM 680 O O . TYR A 1 90 ? -0.055 0.355 -7.334 1.00 93.38 90 TYR A O 1
ATOM 688 N N . VAL A 1 91 ? 0.983 2.259 -7.896 1.00 93.50 91 VAL A N 1
ATOM 689 C CA . VAL A 1 91 ? 0.917 2.865 -6.553 1.00 93.50 91 VAL A CA 1
ATOM 690 C C . VAL A 1 91 ? -0.502 3.341 -6.215 1.00 93.50 91 VAL A C 1
ATOM 692 O O . VAL A 1 91 ? -1.003 3.093 -5.120 1.00 93.50 91 VAL A O 1
ATOM 695 N N . PHE A 1 92 ? -1.179 4.021 -7.141 1.00 93.06 92 PHE A N 1
ATOM 696 C CA . PHE A 1 92 ? -2.437 4.710 -6.841 1.00 93.06 92 PHE A CA 1
ATOM 697 C C . PHE A 1 92 ? -3.692 3.876 -7.111 1.00 93.06 92 PHE A C 1
ATOM 699 O O . PHE A 1 92 ? -4.646 3.975 -6.341 1.00 93.06 92 PHE A O 1
ATOM 706 N N . LEU A 1 93 ? -3.736 3.048 -8.164 1.00 93.56 93 LEU A N 1
ATOM 707 C CA . LEU A 1 93 ? -4.968 2.318 -8.500 1.00 93.56 93 LEU A CA 1
ATOM 708 C C . LEU A 1 93 ? -5.361 1.291 -7.426 1.00 93.56 93 LEU A C 1
ATOM 710 O O . LEU A 1 93 ? -6.514 1.327 -6.992 1.00 93.56 93 LEU A O 1
ATOM 714 N N . PRO A 1 94 ? -4.457 0.423 -6.931 1.00 93.12 94 PRO A N 1
ATOM 715 C CA . PRO A 1 94 ? -4.793 -0.506 -5.854 1.00 93.12 94 PRO A CA 1
ATOM 716 C C . PRO A 1 94 ? -5.221 0.207 -4.571 1.00 93.12 94 PRO A C 1
ATOM 718 O O . PRO A 1 94 ? -6.185 -0.222 -3.940 1.00 93.12 94 PRO A O 1
ATOM 721 N N . ALA A 1 95 ? -4.564 1.320 -4.226 1.00 93.31 95 ALA A N 1
ATOM 722 C CA . ALA A 1 95 ? -4.918 2.128 -3.063 1.00 93.31 95 ALA A CA 1
ATOM 723 C C . ALA A 1 95 ? -6.341 2.686 -3.178 1.00 93.31 95 ALA A C 1
ATOM 725 O O . ALA A 1 95 ? -7.149 2.492 -2.277 1.00 93.31 95 ALA A O 1
ATOM 726 N N . LEU A 1 96 ? -6.674 3.325 -4.304 1.00 92.38 96 LEU A N 1
ATOM 727 C CA . LEU A 1 96 ? -7.991 3.925 -4.526 1.00 92.38 96 LEU A CA 1
ATOM 728 C C . LEU A 1 96 ? -9.106 2.875 -4.535 1.00 92.38 96 LEU A C 1
ATOM 730 O O . LEU A 1 96 ? -10.118 3.036 -3.851 1.00 92.38 96 LEU A O 1
ATOM 734 N N . ILE A 1 97 ? -8.914 1.789 -5.289 1.00 92.19 97 ILE A N 1
ATOM 735 C CA . ILE A 1 97 ? -9.912 0.722 -5.419 1.00 92.19 97 ILE A CA 1
ATOM 736 C C . ILE A 1 97 ? -10.082 -0.008 -4.081 1.00 92.19 97 ILE A C 1
ATOM 738 O O . ILE A 1 97 ? -11.207 -0.266 -3.657 1.00 92.19 97 ILE A O 1
ATOM 742 N N . GLY A 1 98 ? -8.985 -0.319 -3.388 1.00 88.31 98 GLY A N 1
ATOM 743 C CA . GLY A 1 98 ? -9.035 -1.017 -2.107 1.00 88.31 98 GLY A CA 1
ATOM 744 C C . GLY A 1 98 ? -9.630 -0.166 -0.987 1.00 88.31 98 GLY A C 1
ATOM 745 O O . GLY A 1 98 ? -10.505 -0.652 -0.275 1.00 88.31 98 GLY A O 1
ATOM 746 N N . SER A 1 99 ? -9.272 1.120 -0.893 1.00 89.75 99 SER A N 1
ATOM 747 C CA . SER A 1 99 ? -9.900 2.062 0.043 1.00 89.75 99 SER A CA 1
ATOM 748 C C . SER A 1 99 ? -11.410 2.153 -0.183 1.00 89.75 99 SER A C 1
ATOM 750 O O . SER A 1 99 ? -12.187 2.019 0.763 1.00 89.75 99 SER A O 1
ATOM 752 N N . LEU A 1 100 ? -11.846 2.295 -1.441 1.00 88.94 100 LEU A N 1
ATOM 753 C CA . LEU A 1 100 ? -13.270 2.336 -1.779 1.00 88.94 100 LEU A CA 1
ATOM 754 C C . LEU A 1 100 ? -13.992 1.058 -1.333 1.00 88.94 100 LEU A C 1
ATOM 756 O O . LEU A 1 100 ? -15.073 1.120 -0.751 1.00 88.94 100 LEU A O 1
ATOM 760 N N . ILE A 1 101 ? -13.389 -0.105 -1.572 1.00 87.56 101 ILE A N 1
ATOM 761 C CA . ILE A 1 101 ? -13.988 -1.390 -1.210 1.00 87.56 101 ILE A CA 1
ATOM 762 C C . ILE A 1 101 ? -14.062 -1.564 0.304 1.00 87.56 101 ILE A C 1
ATOM 764 O O . ILE A 1 101 ? -15.101 -1.982 0.804 1.00 87.56 101 ILE A O 1
ATOM 768 N N . ILE A 1 102 ? -13.030 -1.176 1.054 1.00 85.94 102 ILE A N 1
ATOM 769 C CA . ILE A 1 102 ? -13.054 -1.209 2.525 1.00 85.94 102 ILE A CA 1
ATOM 770 C C . ILE A 1 102 ? -14.166 -0.308 3.070 1.00 85.94 102 ILE A C 1
ATOM 772 O O . ILE A 1 102 ? -14.908 -0.708 3.973 1.00 85.94 102 ILE A O 1
ATOM 776 N N . LEU A 1 103 ? -14.336 0.878 2.483 1.00 85.38 103 LEU A N 1
ATOM 777 C CA . LEU A 1 103 ? -15.401 1.806 2.848 1.00 85.38 103 LEU A CA 1
ATOM 778 C C . LEU A 1 103 ? -16.799 1.206 2.603 1.00 85.38 103 LEU A C 1
ATOM 780 O O . LEU A 1 103 ? -17.696 1.381 3.432 1.00 85.38 103 LEU A O 1
ATOM 784 N N . LEU A 1 104 ? -16.977 0.464 1.504 1.00 83.75 104 LEU A N 1
ATOM 785 C CA . LEU A 1 104 ? -18.243 -0.180 1.139 1.00 83.75 104 LEU A CA 1
ATOM 786 C C . LEU A 1 104 ? -18.525 -1.473 1.921 1.00 83.75 104 LEU A C 1
ATOM 788 O O . LEU A 1 104 ? -19.663 -1.706 2.308 1.00 83.75 104 LEU A O 1
ATOM 792 N N . VAL A 1 105 ? -17.527 -2.315 2.190 1.00 79.19 105 VAL A N 1
ATOM 793 C CA . VAL A 1 105 ? -17.726 -3.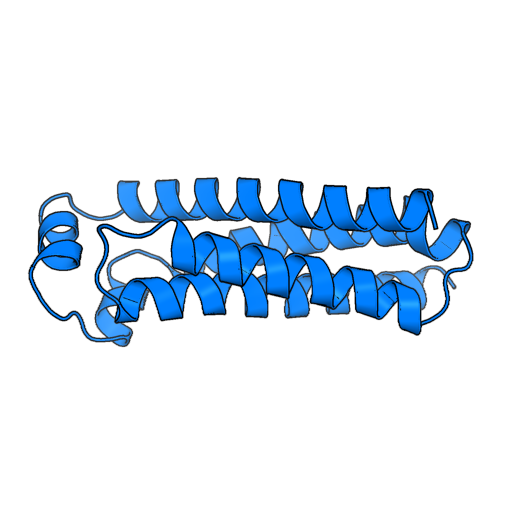630 2.833 1.00 79.19 105 VAL A CA 1
ATOM 794 C C . VAL A 1 105 ? -18.072 -3.493 4.317 1.00 79.19 105 VAL A C 1
ATOM 796 O O . VAL A 1 105 ? -18.859 -4.272 4.858 1.00 79.19 105 VAL A O 1
ATOM 799 N N . LYS A 1 106 ? -17.558 -2.466 4.996 1.00 69.81 106 LYS A N 1
ATOM 800 C CA . LYS A 1 106 ? -17.751 -2.270 6.439 1.00 69.81 106 LYS A CA 1
ATOM 801 C C . LYS A 1 106 ? -19.125 -1.717 6.832 1.00 69.81 106 LYS A C 1
ATOM 803 O O . LYS A 1 106 ? -19.229 -0.914 7.753 1.00 69.81 106 LYS A O 1
ATOM 808 N N . TRP A 1 107 ? -20.215 -2.129 6.186 1.00 58.28 107 TRP A N 1
ATOM 809 C CA . TRP A 1 107 ? -21.555 -1.555 6.385 1.00 58.28 107 TRP A CA 1
ATOM 810 C C . TRP A 1 107 ? -22.063 -1.531 7.832 1.00 58.28 107 TRP A C 1
ATOM 812 O O . TRP A 1 107 ? -22.741 -0.570 8.187 1.00 58.28 107 TRP A O 1
ATOM 822 N N . ARG A 1 108 ? -21.672 -2.489 8.683 1.00 60.00 108 ARG A N 1
ATOM 823 C CA . ARG A 1 108 ? -22.118 -2.546 10.087 1.00 60.00 108 ARG A CA 1
ATOM 824 C C . ARG A 1 108 ? -21.347 -1.659 11.069 1.00 60.00 108 ARG A C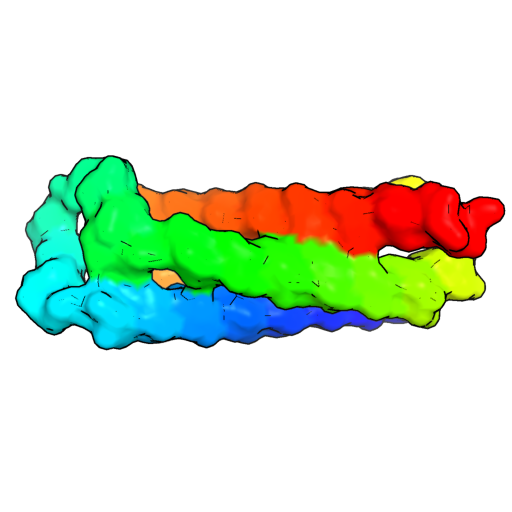 1
ATOM 826 O O . ARG A 1 108 ? -21.831 -1.472 12.176 1.00 60.00 108 ARG A O 1
ATOM 833 N N . PHE A 1 109 ? -20.184 -1.129 10.696 1.00 63.75 109 PHE A N 1
ATOM 834 C CA . PHE A 1 109 ? -19.375 -0.283 11.583 1.00 63.75 109 PHE A CA 1
ATOM 835 C C . PHE A 1 109 ? -19.823 1.184 11.539 1.00 63.75 109 PHE A C 1
ATOM 837 O O . PHE A 1 109 ? -20.510 1.606 10.607 1.00 63.75 109 PHE A O 1
ATOM 844 N N . GLN A 1 110 ? -19.411 1.984 12.522 1.00 66.56 110 GLN A N 1
ATOM 845 C CA . GLN A 1 110 ? -19.661 3.427 12.521 1.00 66.56 110 GLN A CA 1
ATOM 846 C C . GLN A 1 110 ? -18.970 4.128 11.337 1.00 66.56 110 GLN A C 1
ATOM 848 O O . GLN A 1 110 ? -17.861 3.734 10.964 1.00 66.56 110 GLN A O 1
ATOM 853 N N . PRO A 1 111 ? -19.568 5.184 10.750 1.00 71.94 111 PRO A N 1
ATOM 854 C CA . PRO A 1 111 ? -19.013 5.878 9.583 1.00 71.94 111 PRO A CA 1
ATOM 855 C C . PRO A 1 111 ? -17.568 6.366 9.764 1.00 71.94 111 PRO A C 1
ATOM 857 O O . PRO A 1 111 ? -16.756 6.209 8.853 1.00 71.94 111 PRO A O 1
ATOM 860 N N . LEU A 1 112 ? -17.230 6.894 10.946 1.00 70.00 112 LEU A N 1
ATOM 861 C CA . LEU A 1 112 ? -15.893 7.410 11.258 1.00 70.00 112 LEU A CA 1
ATOM 862 C C . LEU A 1 112 ? -14.821 6.308 11.181 1.00 70.00 112 LEU A C 1
ATOM 864 O O . LEU A 1 112 ? -13.788 6.479 10.540 1.00 70.00 112 LEU A O 1
ATOM 868 N N . LEU A 1 113 ? -15.109 5.136 11.754 1.00 71.25 113 LEU A N 1
ATOM 869 C CA . LEU A 1 113 ? -14.220 3.970 11.744 1.00 71.25 113 LEU A CA 1
ATOM 870 C C . LEU A 1 113 ? -13.997 3.418 10.328 1.00 71.25 113 LEU A C 1
ATOM 872 O O . LEU A 1 113 ? -12.895 2.971 10.004 1.00 71.25 113 LEU A O 1
ATOM 876 N N . LYS A 1 114 ? -15.010 3.488 9.452 1.00 75.44 114 LYS A N 1
ATOM 877 C CA . LYS A 1 114 ? -14.860 3.117 8.031 1.00 75.44 114 LYS A CA 1
ATOM 878 C C . LYS A 1 114 ? -13.916 4.061 7.310 1.00 75.44 114 LYS A C 1
ATOM 880 O O . LYS A 1 114 ? -13.057 3.603 6.563 1.00 75.44 114 LYS A O 1
ATOM 885 N N . LEU A 1 115 ? -14.088 5.363 7.534 1.00 78.88 115 LEU A N 1
ATOM 886 C CA . LEU A 1 115 ? -13.273 6.390 6.899 1.00 78.88 115 LEU A CA 1
ATOM 887 C C . LEU A 1 115 ? -11.808 6.244 7.313 1.00 78.88 115 LEU A C 1
ATOM 889 O O . LEU A 1 115 ? -10.934 6.229 6.452 1.00 78.88 115 LEU A O 1
ATOM 893 N N . ILE A 1 116 ? -11.557 6.061 8.611 1.00 80.75 116 ILE A N 1
ATOM 894 C CA . ILE A 1 116 ? -10.215 5.859 9.162 1.00 80.75 116 ILE A CA 1
ATOM 895 C C . ILE A 1 116 ? -9.586 4.589 8.584 1.00 80.75 116 ILE A C 1
ATOM 897 O O . ILE A 1 116 ? -8.498 4.655 8.027 1.00 80.75 116 ILE A O 1
ATOM 901 N N . SER A 1 117 ? -10.283 3.451 8.620 1.00 81.69 117 SER A N 1
ATOM 902 C CA . SER A 1 117 ? -9.780 2.178 8.080 1.00 81.69 117 SER A CA 1
ATOM 903 C C . SER A 1 117 ? -9.487 2.255 6.570 1.00 81.69 117 SER A C 1
ATOM 905 O O . SER A 1 117 ? -8.405 1.874 6.125 1.00 81.69 117 SER A O 1
ATOM 907 N N . SER A 1 118 ? -10.392 2.852 5.787 1.00 86.56 118 SER A N 1
ATOM 908 C CA . SER A 1 118 ? -10.196 3.113 4.353 1.00 86.56 118 SER A CA 1
ATOM 909 C C . SER A 1 118 ? -8.991 4.021 4.088 1.00 86.56 118 SER A C 1
ATOM 911 O O . SER A 1 118 ? -8.205 3.764 3.173 1.00 86.56 118 SER A O 1
ATOM 913 N N . PHE A 1 119 ? -8.831 5.083 4.880 1.00 86.44 119 PHE A N 1
ATOM 914 C CA . PHE A 1 119 ? -7.704 6.005 4.766 1.00 86.44 119 PHE A CA 1
ATOM 915 C C . PHE A 1 119 ? -6.383 5.327 5.138 1.00 86.44 119 PHE A C 1
ATOM 917 O O . PHE A 1 119 ? -5.397 5.474 4.424 1.00 86.44 119 PHE A O 1
ATOM 924 N N . MET A 1 120 ? -6.368 4.537 6.210 1.00 86.94 120 MET A N 1
ATOM 925 C CA . MET A 1 120 ? -5.191 3.812 6.687 1.00 86.94 120 MET A CA 1
ATOM 926 C C . MET A 1 120 ? -4.715 2.772 5.673 1.00 86.94 120 MET A C 1
ATOM 928 O O . MET A 1 120 ? -3.515 2.695 5.409 1.00 86.94 120 MET A O 1
ATOM 932 N N . PHE A 1 121 ? -5.636 2.043 5.035 1.00 90.69 121 PHE A N 1
ATOM 933 C CA . PHE A 1 121 ? -5.304 1.168 3.912 1.00 90.69 121 PHE A CA 1
ATOM 934 C C . PHE A 1 121 ? -4.633 1.941 2.772 1.00 90.69 121 PHE A C 1
ATOM 936 O O . PHE A 1 121 ? -3.536 1.576 2.345 1.00 90.69 121 PHE A O 1
ATOM 943 N N . GLY A 1 122 ? -5.277 3.015 2.302 1.00 90.25 122 GLY A N 1
ATOM 944 C CA . GLY A 1 122 ? -4.836 3.765 1.126 1.00 90.25 122 GLY A CA 1
ATOM 945 C C . GLY A 1 122 ? -3.517 4.495 1.356 1.00 90.25 122 GLY A C 1
ATOM 946 O O . GLY A 1 122 ? -2.580 4.340 0.576 1.00 90.25 122 GLY A O 1
ATOM 947 N N . ALA A 1 123 ? -3.407 5.241 2.455 1.00 90.44 123 ALA A N 1
ATOM 948 C CA . ALA A 1 123 ? -2.192 5.961 2.822 1.00 90.44 123 ALA A CA 1
ATOM 949 C C . ALA A 1 123 ? -1.029 4.998 3.099 1.00 90.44 123 ALA A C 1
ATOM 951 O O . ALA A 1 123 ? 0.080 5.220 2.613 1.00 90.44 123 ALA A O 1
ATOM 952 N N . GLY A 1 124 ? -1.291 3.901 3.819 1.00 91.44 124 GLY A N 1
ATOM 953 C CA . GLY A 1 124 ? -0.290 2.870 4.076 1.00 91.44 124 GLY A CA 1
ATOM 954 C C . GLY A 1 124 ? 0.187 2.194 2.790 1.00 91.44 124 GLY A C 1
ATOM 955 O O . GLY A 1 124 ? 1.390 2.013 2.613 1.00 91.44 124 GLY A O 1
ATOM 956 N N . TYR A 1 125 ? -0.728 1.898 1.860 1.00 94.69 125 TYR A N 1
ATOM 957 C CA . TYR A 1 125 ? -0.370 1.322 0.565 1.00 94.69 125 TYR A CA 1
ATOM 958 C C . TYR A 1 125 ? 0.486 2.276 -0.260 1.00 94.69 125 TYR A C 1
ATOM 960 O O . TYR A 1 125 ? 1.548 1.881 -0.738 1.00 94.69 125 TYR A O 1
ATOM 968 N N . ILE A 1 126 ? 0.044 3.528 -0.425 1.00 95.50 126 ILE A N 1
ATOM 969 C CA . ILE A 1 126 ? 0.758 4.530 -1.227 1.00 95.50 126 ILE A CA 1
ATOM 970 C C . ILE A 1 126 ? 2.159 4.741 -0.660 1.00 95.50 126 ILE A C 1
ATOM 972 O O . ILE A 1 126 ? 3.128 4.655 -1.405 1.00 95.50 126 ILE A O 1
ATOM 976 N N . GLY A 1 127 ? 2.281 4.953 0.654 1.00 92.69 127 GLY A N 1
ATOM 977 C CA . GLY A 1 127 ? 3.577 5.160 1.297 1.00 92.69 127 GLY A CA 1
ATOM 978 C C . GLY A 1 127 ? 4.524 3.975 1.100 1.00 92.69 127 GLY A C 1
ATOM 979 O O . GLY A 1 127 ? 5.662 4.159 0.672 1.00 92.69 127 GLY A O 1
ATOM 980 N N . ALA A 1 128 ? 4.044 2.755 1.349 1.00 93.81 128 ALA A N 1
ATOM 981 C CA . ALA A 1 128 ? 4.846 1.541 1.224 1.00 93.81 128 ALA A CA 1
ATOM 982 C C . ALA A 1 128 ? 5.261 1.245 -0.225 1.00 93.81 128 ALA A C 1
ATOM 984 O O . ALA A 1 128 ? 6.428 0.967 -0.501 1.00 93.81 128 ALA A O 1
ATOM 985 N N . SER A 1 129 ? 4.309 1.306 -1.157 1.00 93.50 129 SER A N 1
ATOM 986 C CA . SER A 1 129 ? 4.540 0.984 -2.566 1.00 93.50 129 SER A CA 1
ATOM 987 C C . SER A 1 129 ? 5.380 2.049 -3.267 1.00 93.50 129 SER A C 1
ATOM 989 O O . SER A 1 129 ? 6.299 1.689 -3.997 1.00 93.50 129 SER A O 1
ATOM 991 N N . ALA A 1 130 ? 5.152 3.339 -3.000 1.00 94.00 130 ALA A N 1
ATOM 992 C CA . ALA A 1 130 ? 5.976 4.411 -3.552 1.00 94.00 130 ALA A CA 1
ATOM 993 C C . ALA A 1 130 ? 7.421 4.315 -3.048 1.00 94.00 130 ALA A C 1
ATOM 995 O O . ALA A 1 130 ? 8.354 4.431 -3.841 1.00 94.00 130 ALA A O 1
ATOM 996 N N . PHE A 1 131 ? 7.611 4.038 -1.752 1.00 93.88 131 PHE A N 1
ATOM 997 C CA . PHE A 1 131 ? 8.938 3.799 -1.191 1.00 93.88 131 PHE A CA 1
ATOM 998 C C . PHE A 1 131 ? 9.619 2.597 -1.849 1.00 93.88 131 PHE A C 1
ATOM 1000 O O . PHE A 1 131 ? 10.765 2.705 -2.274 1.00 93.88 131 PHE A O 1
ATOM 1007 N N . ALA A 1 132 ? 8.919 1.470 -1.982 1.00 93.06 132 ALA A N 1
ATOM 1008 C CA . ALA A 1 132 ? 9.468 0.266 -2.593 1.00 93.06 132 ALA A CA 1
ATOM 1009 C C . ALA A 1 132 ? 9.863 0.479 -4.063 1.00 93.06 132 ALA A C 1
ATOM 1011 O O . ALA A 1 132 ? 10.955 0.086 -4.476 1.00 93.06 132 ALA A O 1
ATOM 1012 N N . VAL A 1 133 ? 9.012 1.149 -4.845 1.00 92.19 133 VAL A N 1
ATOM 1013 C CA . VAL A 1 133 ? 9.303 1.503 -6.240 1.00 92.19 133 VAL A CA 1
ATOM 1014 C C . VAL A 1 133 ? 10.511 2.437 -6.315 1.00 92.19 133 VAL A C 1
ATOM 1016 O O . VAL A 1 133 ? 11.444 2.147 -7.060 1.00 92.19 133 VAL A O 1
ATOM 1019 N N . ALA A 1 134 ? 10.552 3.501 -5.512 1.00 90.81 134 ALA A N 1
ATOM 1020 C CA . ALA A 1 134 ? 11.671 4.442 -5.503 1.00 90.81 134 ALA A CA 1
ATOM 1021 C C . ALA A 1 134 ? 12.989 3.778 -5.074 1.00 90.81 134 ALA A C 1
ATOM 1023 O O . ALA A 1 134 ? 14.013 3.966 -5.725 1.00 90.81 134 ALA A O 1
ATOM 1024 N N . ALA A 1 135 ? 12.962 2.963 -4.017 1.00 91.69 135 ALA A N 1
ATOM 1025 C CA . ALA A 1 135 ? 14.128 2.234 -3.532 1.00 91.69 135 ALA A CA 1
ATOM 1026 C C . ALA A 1 135 ? 14.643 1.244 -4.583 1.00 91.69 135 ALA A C 1
ATOM 1028 O O . ALA A 1 135 ? 15.832 1.217 -4.875 1.00 91.69 135 ALA A O 1
ATOM 1029 N N . SER A 1 136 ? 13.754 0.454 -5.187 1.00 90.00 136 SER A N 1
ATOM 1030 C CA . SER A 1 136 ? 14.152 -0.509 -6.220 1.00 90.00 136 SER A CA 1
ATOM 1031 C C . SER A 1 136 ? 14.776 0.162 -7.445 1.00 90.00 136 SER A C 1
ATOM 1033 O O . SER A 1 136 ? 15.776 -0.342 -7.937 1.00 90.00 136 SER A O 1
ATOM 1035 N N . HIS A 1 137 ? 14.269 1.318 -7.883 1.00 86.06 137 HIS A N 1
ATOM 1036 C CA . HIS A 1 137 ? 14.917 2.093 -8.940 1.00 86.06 137 HIS A CA 1
ATOM 1037 C C . HIS A 1 137 ? 16.283 2.612 -8.478 1.00 86.06 137 HIS A C 1
ATOM 1039 O O . HIS A 1 137 ? 17.281 2.377 -9.139 1.00 86.06 137 HIS A O 1
ATOM 1045 N N . LEU A 1 138 ? 16.381 3.215 -7.292 1.00 87.12 138 LEU A N 1
ATOM 1046 C CA . LEU A 1 138 ? 17.659 3.736 -6.794 1.00 87.12 138 LEU A CA 1
ATOM 1047 C C . LEU A 1 138 ? 18.770 2.671 -6.694 1.00 87.12 138 LEU A C 1
ATOM 1049 O O . LEU A 1 138 ? 19.939 2.997 -6.878 1.00 87.12 138 LEU A O 1
ATOM 1053 N N . PHE A 1 139 ? 18.423 1.426 -6.356 1.00 82.38 139 PHE A N 1
ATOM 1054 C CA . PHE A 1 139 ? 19.404 0.362 -6.118 1.00 82.38 139 PHE A CA 1
ATOM 1055 C C . PHE A 1 139 ? 19.634 -0.582 -7.307 1.00 82.38 139 PHE A C 1
ATOM 1057 O O . PHE A 1 139 ? 20.612 -1.329 -7.279 1.00 82.38 139 PHE A O 1
ATOM 1064 N N . LEU A 1 140 ? 18.745 -0.611 -8.307 1.00 76.38 140 LEU A N 1
ATOM 1065 C CA . LEU A 1 140 ? 18.777 -1.611 -9.389 1.00 76.38 140 LEU A CA 1
ATOM 1066 C C . LEU A 1 140 ? 18.750 -1.014 -10.803 1.00 76.38 140 LEU A C 1
ATOM 1068 O O . LEU A 1 140 ? 18.887 -1.778 -11.760 1.00 76.38 140 LEU A O 1
ATOM 1072 N N . THR A 1 141 ? 18.591 0.305 -10.943 1.00 63.91 141 THR A N 1
ATOM 1073 C CA . T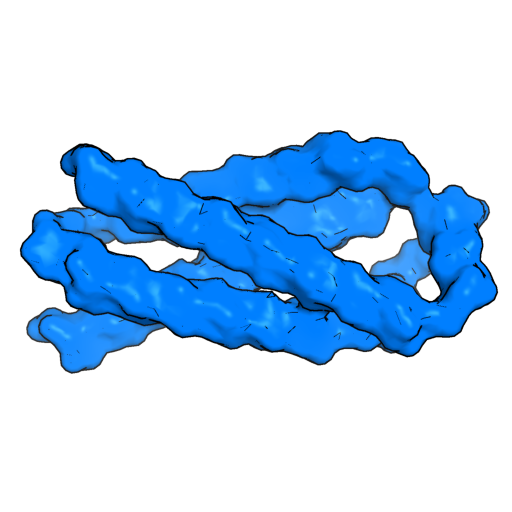HR A 1 141 ? 18.839 1.042 -12.197 1.00 63.91 141 THR A CA 1
ATOM 1074 C C . THR A 1 141 ? 20.055 1.937 -12.048 1.00 63.91 141 THR A C 1
ATOM 1076 O O . THR A 1 141 ? 20.850 1.993 -13.011 1.00 63.91 141 THR A O 1
#

Secondary structure (DSSP, 8-state):
-HHHHHHHHHHHHHHHHHHHHHHHHHHHSS-HHHHHHHHHS---HHHHHHHTTHHHHHHHHHHHHHHHHHHHIIIIITTTT--HHHHHHHHHHHHHHHHHHHHHH-TTS-HHHHHHHHHHHHHHHHHHHHHHHHHHHHHH-